Protein AF-A0A1E4HKI7-F1 (afdb_monomer)

pLDDT: mean 82.76, std 12.85, range [39.78, 93.31]

Secondary structure (DSSP, 8-state):
-HHHHHHHHHHHHHHHHHTTTTSHHHHHHHHHHHHHHH-HHHHHHHHHHHHHHHHTHHHHH----

Foldseek 3Di:
DPPVVVVVLLVVLVVCVVVVCPDPVSLVVQLVVCCVVPNNVVSVVSSVSNVVCVVVVCVVVDDDD

Structure (mmCIF, N/CA/C/O backbone):
data_AF-A0A1E4HKI7-F1
#
_entry.id   AF-A0A1E4HKI7-F1
#
loop_
_atom_site.group_PDB
_atom_site.id
_atom_site.type_symbol
_atom_site.label_atom_id
_atom_site.label_alt_id
_atom_site.label_comp_id
_atom_site.label_asym_id
_atom_site.label_entity_id
_atom_site.label_seq_id
_atom_site.pdbx_PDB_ins_code
_atom_site.Cartn_x
_atom_site.Cartn_y
_atom_site.Cartn_z
_atom_site.occupancy
_atom_site.B_iso_or_equiv
_atom_site.auth_seq_id
_atom_site.auth_comp_id
_atom_site.auth_asym_id
_atom_site.auth_atom_id
_atom_site.pdbx_PDB_model_num
ATOM 1 N N . MET A 1 1 ? 9.081 19.921 -5.226 1.00 48.28 1 MET A N 1
ATOM 2 C CA . MET A 1 1 ? 8.986 19.088 -4.004 1.00 48.28 1 MET A CA 1
ATOM 3 C C . MET A 1 1 ? 8.110 17.831 -4.149 1.00 48.28 1 MET A C 1
ATOM 5 O O . MET A 1 1 ? 8.093 17.050 -3.218 1.00 48.28 1 MET A O 1
ATOM 9 N N . LEU A 1 2 ? 7.490 17.543 -5.306 1.00 54.69 2 LEU A N 1
ATOM 10 C CA . LEU A 1 2 ? 6.598 16.376 -5.493 1.00 54.69 2 LEU A CA 1
ATOM 11 C C . LEU A 1 2 ? 7.315 15.025 -5.719 1.00 54.69 2 LEU A C 1
ATOM 13 O O . LEU A 1 2 ? 6.767 13.969 -5.429 1.00 54.69 2 LEU A O 1
ATOM 17 N N . ALA A 1 3 ? 8.561 15.031 -6.207 1.00 57.16 3 ALA A N 1
ATOM 18 C CA . ALA A 1 3 ? 9.270 13.799 -6.577 1.00 57.16 3 ALA A CA 1
ATOM 19 C C . ALA A 1 3 ? 9.656 12.905 -5.378 1.00 57.16 3 ALA A C 1
ATOM 21 O O . ALA A 1 3 ? 9.754 11.686 -5.520 1.00 57.16 3 ALA A O 1
ATOM 22 N N . GLN A 1 4 ? 9.859 13.489 -4.189 1.00 61.06 4 GLN A N 1
ATOM 23 C CA . GLN A 1 4 ? 10.225 12.725 -2.989 1.00 61.06 4 GLN A CA 1
ATOM 24 C C . GLN A 1 4 ? 9.044 11.926 -2.436 1.00 61.06 4 GLN A C 1
ATOM 26 O O . GLN A 1 4 ? 9.216 10.787 -1.998 1.00 61.06 4 GLN A O 1
ATOM 31 N N . GLU A 1 5 ? 7.844 12.498 -2.487 1.00 61.22 5 GLU A N 1
ATOM 32 C CA . GLU A 1 5 ? 6.628 11.856 -1.993 1.00 61.22 5 GLU A CA 1
ATOM 33 C C . GLU A 1 5 ? 6.244 10.672 -2.882 1.00 61.22 5 GLU A C 1
ATOM 35 O O . GLU A 1 5 ? 5.962 9.587 -2.373 1.00 61.22 5 GLU A O 1
ATOM 40 N N . THR A 1 6 ? 6.349 10.817 -4.206 1.00 67.12 6 THR A N 1
ATOM 41 C CA . THR A 1 6 ? 6.116 9.712 -5.148 1.00 67.12 6 THR A CA 1
ATOM 42 C C . THR A 1 6 ? 7.133 8.584 -4.967 1.00 67.12 6 THR A C 1
ATOM 44 O O . THR A 1 6 ? 6.778 7.406 -5.008 1.00 67.12 6 THR A O 1
ATOM 47 N N . HIS A 1 7 ? 8.406 8.912 -4.718 1.00 71.19 7 HIS A N 1
ATOM 48 C CA . HIS A 1 7 ? 9.432 7.896 -4.472 1.00 71.19 7 HIS A CA 1
ATOM 49 C C . HIS A 1 7 ? 9.197 7.143 -3.149 1.00 71.19 7 HIS A C 1
ATOM 51 O O . HIS A 1 7 ? 9.351 5.921 -3.091 1.00 71.19 7 HIS A O 1
ATOM 57 N N . ARG A 1 8 ? 8.747 7.844 -2.099 1.00 77.19 8 ARG A N 1
ATOM 58 C CA . ARG A 1 8 ? 8.380 7.240 -0.807 1.00 77.19 8 ARG A CA 1
ATOM 59 C C . ARG A 1 8 ? 7.209 6.266 -0.940 1.00 77.19 8 ARG A C 1
ATOM 61 O O . ARG A 1 8 ? 7.307 5.162 -0.409 1.00 77.19 8 ARG A O 1
ATOM 68 N N . HIS A 1 9 ? 6.163 6.622 -1.690 1.00 79.94 9 HIS A N 1
ATOM 69 C CA . HIS A 1 9 ? 5.015 5.738 -1.927 1.00 79.94 9 HIS A CA 1
ATOM 70 C C . HIS A 1 9 ? 5.406 4.463 -2.683 1.00 79.94 9 HIS A C 1
ATOM 72 O O . HIS A 1 9 ? 4.995 3.371 -2.296 1.00 79.94 9 HIS A O 1
ATOM 78 N N . GLN A 1 10 ? 6.268 4.568 -3.700 1.00 82.81 10 GLN A N 1
ATOM 79 C CA . GLN A 1 10 ? 6.758 3.398 -4.436 1.00 82.81 10 GLN A CA 1
ATOM 80 C C . GLN A 1 10 ? 7.591 2.452 -3.559 1.00 82.81 10 GLN A C 1
ATOM 82 O O . GLN A 1 10 ? 7.406 1.233 -3.608 1.00 82.81 10 GLN A O 1
ATOM 87 N N . CYS A 1 11 ? 8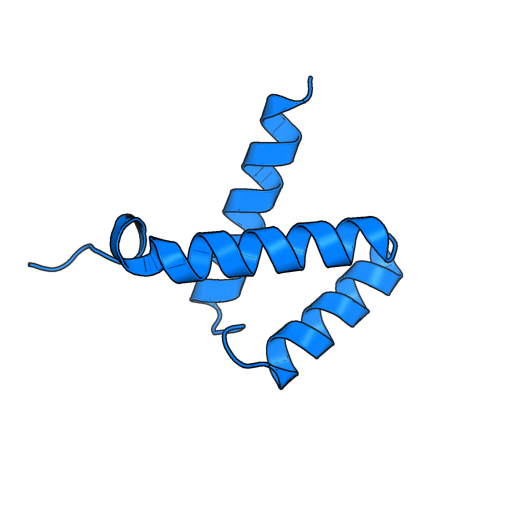.491 2.991 -2.732 1.00 86.50 11 CYS A N 1
ATOM 88 C CA . CYS A 1 11 ? 9.274 2.191 -1.788 1.00 86.50 11 CYS A CA 1
ATOM 89 C C . CYS A 1 11 ? 8.392 1.530 -0.721 1.00 86.50 11 CYS A C 1
ATOM 91 O O . CYS A 1 11 ? 8.576 0.349 -0.421 1.00 86.50 11 CYS A O 1
ATOM 93 N N . GLU A 1 12 ? 7.414 2.262 -0.182 1.00 87.56 12 GLU A N 1
ATOM 94 C CA . GLU A 1 12 ? 6.459 1.744 0.799 1.00 87.56 12 GLU A CA 1
ATOM 95 C C . GLU A 1 12 ? 5.623 0.606 0.187 1.00 87.56 12 GLU A C 1
ATOM 97 O O . GLU A 1 12 ? 5.583 -0.493 0.743 1.00 87.56 12 GLU A O 1
ATOM 102 N N . ALA A 1 13 ? 5.080 0.802 -1.019 1.00 89.44 13 ALA A N 1
ATOM 103 C CA . ALA A 1 13 ? 4.339 -0.211 -1.764 1.00 89.44 13 ALA A CA 1
ATOM 104 C C . ALA A 1 13 ? 5.163 -1.486 -2.015 1.00 89.44 13 ALA A C 1
ATOM 106 O O . ALA A 1 13 ? 4.719 -2.588 -1.684 1.00 89.44 13 ALA A O 1
ATOM 107 N N . ARG A 1 14 ? 6.394 -1.362 -2.532 1.00 88.12 14 ARG A N 1
ATOM 108 C CA . ARG A 1 14 ? 7.299 -2.513 -2.726 1.00 88.12 14 ARG A CA 1
ATOM 109 C C . ARG A 1 14 ? 7.613 -3.219 -1.408 1.00 88.12 14 ARG A C 1
ATOM 111 O O . ARG A 1 14 ? 7.641 -4.449 -1.362 1.00 88.12 14 ARG A O 1
ATOM 118 N N . GLY A 1 15 ? 7.826 -2.457 -0.335 1.00 89.44 15 GLY A N 1
ATOM 119 C CA . GLY A 1 15 ? 8.090 -2.986 1.002 1.00 89.44 15 GLY A CA 1
ATOM 120 C C . GLY A 1 15 ? 6.920 -3.795 1.567 1.00 89.44 15 GLY A C 1
ATOM 121 O O . GLY A 1 15 ? 7.142 -4.832 2.194 1.00 89.44 15 GLY A O 1
ATOM 122 N N . TRP A 1 16 ? 5.681 -3.365 1.326 1.00 90.06 16 TRP A N 1
ATOM 123 C CA . TRP A 1 16 ? 4.483 -4.120 1.701 1.00 90.06 16 TRP A CA 1
ATOM 124 C C . TRP A 1 16 ? 4.305 -5.382 0.852 1.00 90.06 16 TRP A C 1
ATOM 126 O O . TRP A 1 16 ? 4.056 -6.459 1.396 1.00 90.06 16 TRP A O 1
ATOM 136 N N . LEU A 1 17 ? 4.522 -5.293 -0.462 1.00 87.94 17 LEU A N 1
ATOM 137 C CA . LEU A 1 17 ? 4.443 -6.454 -1.354 1.00 87.94 17 LEU A CA 1
ATOM 138 C C . LEU A 1 17 ? 5.480 -7.530 -0.995 1.00 87.94 17 LEU A C 1
ATOM 140 O O . LEU A 1 17 ? 5.129 -8.707 -0.937 1.00 87.94 17 LEU A O 1
ATOM 144 N N . ARG A 1 18 ? 6.725 -7.149 -0.667 1.00 86.50 18 ARG A N 1
ATOM 145 C CA . ARG A 1 18 ? 7.757 -8.092 -0.181 1.00 86.50 18 ARG A CA 1
ATOM 146 C C . ARG A 1 18 ? 7.396 -8.744 1.152 1.00 86.50 18 ARG A C 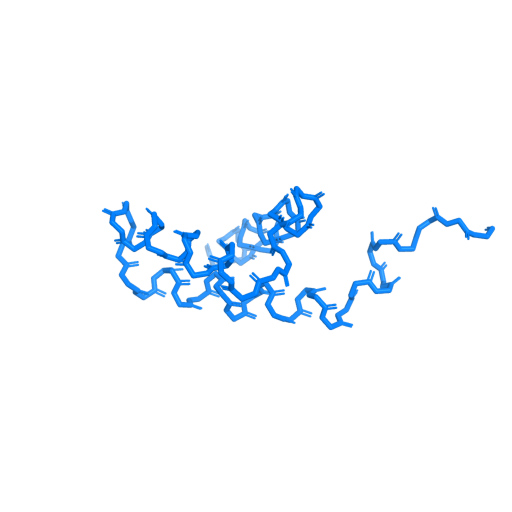1
ATOM 148 O O . ARG A 1 18 ? 7.738 -9.899 1.367 1.00 86.50 18 ARG 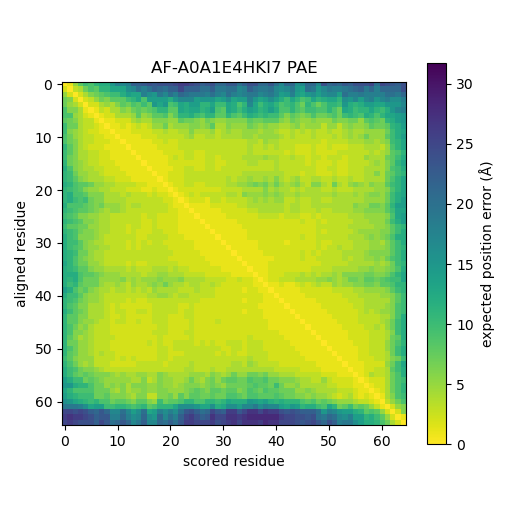A O 1
ATOM 155 N N . ARG A 1 19 ? 6.684 -8.032 2.031 1.00 87.31 19 ARG A N 1
ATOM 156 C CA . ARG A 1 19 ? 6.166 -8.572 3.300 1.00 87.31 19 ARG A CA 1
ATOM 157 C C . ARG A 1 19 ? 4.965 -9.513 3.122 1.00 87.31 19 ARG A C 1
ATOM 159 O O . ARG A 1 19 ? 4.473 -10.063 4.101 1.00 87.31 19 ARG A O 1
ATOM 166 N N . GLY A 1 20 ? 4.488 -9.715 1.892 1.00 87.62 20 GLY A N 1
ATOM 167 C CA . GLY A 1 20 ? 3.385 -10.628 1.595 1.00 87.62 20 GLY A CA 1
ATOM 168 C C . GLY A 1 20 ? 1.996 -9.995 1.708 1.00 87.62 20 GLY A C 1
ATOM 169 O O . GLY A 1 20 ? 1.005 -10.725 1.791 1.00 87.62 20 GLY A O 1
ATOM 170 N N . TYR A 1 21 ? 1.895 -8.660 1.685 1.00 89.12 21 TYR A N 1
ATOM 171 C CA . TYR A 1 21 ? 0.622 -7.938 1.550 1.00 89.12 21 TYR A CA 1
ATOM 172 C C . TYR A 1 21 ? 0.158 -7.946 0.088 1.00 89.12 21 TYR A C 1
ATOM 174 O O . TYR A 1 21 ? 0.087 -6.917 -0.576 1.00 89.12 21 TYR A O 1
ATOM 182 N N . THR A 1 22 ? -0.104 -9.143 -0.435 1.00 86.31 22 THR A N 1
ATOM 183 C CA . THR A 1 22 ? -0.416 -9.3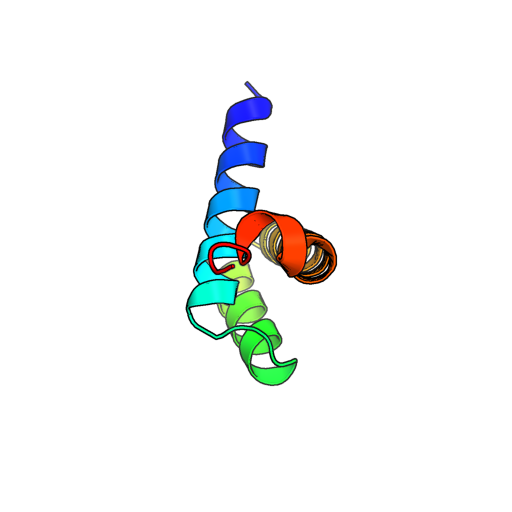89 -1.853 1.00 86.31 22 THR A CA 1
ATOM 184 C C . THR A 1 22 ? -1.838 -9.903 -2.062 1.00 86.31 22 THR A C 1
ATOM 186 O O . THR A 1 22 ? -2.355 -9.884 -3.177 1.00 86.31 22 THR A O 1
ATOM 189 N N . THR A 1 23 ? -2.497 -10.352 -0.992 1.00 87.94 23 THR A N 1
ATOM 190 C CA . THR A 1 23 ? -3.869 -10.858 -1.031 1.00 87.94 23 THR A CA 1
ATOM 191 C C . THR A 1 23 ? -4.869 -9.755 -0.698 1.00 87.94 23 THR A C 1
ATOM 193 O O . THR A 1 23 ? -4.594 -8.865 0.107 1.00 87.94 23 THR A O 1
ATOM 196 N N . ARG A 1 24 ? -6.071 -9.839 -1.283 1.00 85.44 24 ARG A N 1
ATOM 197 C CA . ARG A 1 24 ? -7.182 -8.904 -1.021 1.00 85.44 24 ARG A CA 1
ATOM 198 C C . ARG A 1 24 ? -7.433 -8.634 0.475 1.00 85.44 24 ARG A C 1
ATOM 200 O O . ARG A 1 24 ? -7.511 -7.456 0.812 1.00 85.44 24 ARG A O 1
ATOM 207 N N . PRO A 1 25 ? -7.521 -9.640 1.374 1.00 88.81 25 PRO A N 1
ATOM 208 C CA . PRO A 1 25 ? -7.757 -9.377 2.796 1.00 88.81 25 PRO A CA 1
ATOM 209 C C . PRO A 1 25 ? -6.604 -8.617 3.464 1.00 88.81 25 PRO A C 1
ATOM 211 O O . PRO A 1 25 ? -6.853 -7.660 4.189 1.00 88.81 25 PRO A O 1
ATOM 214 N N . LYS A 1 26 ? -5.346 -8.967 3.166 1.00 90.06 26 LYS A N 1
ATOM 215 C CA . LYS A 1 26 ? -4.176 -8.279 3.737 1.00 90.06 26 LYS A CA 1
ATOM 216 C C . 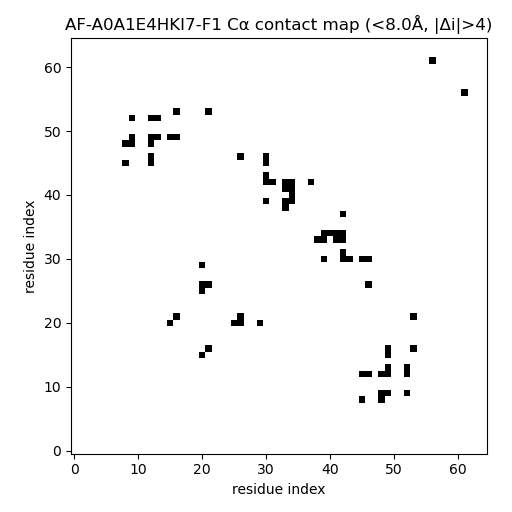LYS A 1 26 ? -4.056 -6.841 3.242 1.00 90.06 26 LYS A C 1
ATOM 218 O O . LYS A 1 26 ? -3.736 -5.943 4.011 1.00 90.06 26 LYS A O 1
ATOM 223 N N . VAL A 1 27 ? -4.327 -6.609 1.957 1.00 89.38 27 VAL A N 1
ATOM 224 C CA . VAL A 1 27 ? -4.328 -5.254 1.387 1.00 89.38 27 VAL A CA 1
ATOM 225 C C . VAL A 1 27 ? -5.470 -4.422 1.975 1.00 89.38 27 VAL A C 1
ATOM 227 O O . VAL A 1 27 ? -5.262 -3.254 2.274 1.00 89.38 27 VAL A O 1
ATOM 230 N N . ALA A 1 28 ? -6.652 -5.005 2.195 1.00 89.38 28 ALA A N 1
ATOM 231 C CA . ALA A 1 28 ? -7.769 -4.304 2.830 1.00 89.38 28 ALA A CA 1
ATOM 232 C C . ALA A 1 28 ? -7.459 -3.899 4.281 1.00 89.38 28 ALA A C 1
ATOM 234 O O . ALA A 1 28 ? -7.770 -2.778 4.679 1.00 89.38 28 ALA A O 1
ATOM 235 N N . GLU A 1 29 ? -6.811 -4.776 5.052 1.00 92.56 29 GLU A N 1
ATOM 236 C CA . GLU A 1 29 ? -6.326 -4.455 6.399 1.00 92.56 29 GLU A CA 1
ATOM 237 C C . GLU A 1 29 ? -5.295 -3.320 6.368 1.00 92.56 29 GLU A C 1
ATOM 239 O O . GLU A 1 29 ? -5.436 -2.336 7.091 1.00 92.56 29 GLU A O 1
ATOM 244 N N . LEU A 1 30 ? -4.313 -3.396 5.466 1.00 90.94 30 LEU A N 1
ATOM 245 C CA . LEU A 1 30 ? -3.309 -2.347 5.300 1.00 90.94 30 LEU A CA 1
ATOM 246 C C . LEU A 1 30 ? -3.943 -0.994 4.944 1.00 90.94 30 LEU A C 1
ATOM 248 O O . LEU A 1 30 ? -3.587 0.024 5.529 1.00 90.94 30 LEU A O 1
ATOM 252 N N . VAL A 1 31 ? -4.903 -0.979 4.015 1.00 91.50 31 VAL A N 1
ATOM 253 C CA . VAL A 1 31 ? -5.628 0.239 3.625 1.00 91.50 31 VAL A CA 1
ATOM 254 C C . VAL A 1 31 ? -6.369 0.837 4.816 1.00 91.50 31 VAL A C 1
ATOM 256 O O . VAL A 1 31 ? -6.308 2.047 4.997 1.00 91.50 31 VAL A O 1
ATOM 259 N N . ARG A 1 32 ? -7.011 0.020 5.660 1.00 93.00 32 ARG A N 1
ATOM 260 C CA . ARG A 1 32 ? -7.669 0.501 6.885 1.00 93.00 32 ARG A CA 1
ATOM 261 C C . ARG A 1 32 ? -6.678 1.160 7.842 1.00 93.00 32 ARG A C 1
ATOM 263 O O . ARG A 1 32 ? -6.877 2.311 8.211 1.00 93.00 32 ARG A O 1
ATOM 270 N N . VAL A 1 33 ? -5.566 0.488 8.141 1.00 92.06 33 VAL A N 1
ATOM 271 C CA . VAL A 1 33 ? -4.529 1.012 9.048 1.00 92.06 33 VAL A CA 1
ATOM 272 C C . VAL A 1 33 ? -3.933 2.327 8.536 1.00 92.06 33 VAL A C 1
ATOM 274 O O . VAL A 1 33 ? -3.659 3.244 9.312 1.00 92.06 33 VAL A O 1
ATOM 277 N N . ILE A 1 34 ? -3.713 2.439 7.224 1.00 90.62 34 ILE A N 1
ATOM 278 C CA . ILE A 1 34 ? -3.192 3.667 6.614 1.00 90.62 34 ILE A CA 1
ATOM 279 C C . ILE A 1 34 ? -4.265 4.760 6.598 1.00 90.62 34 ILE A C 1
ATOM 281 O O . ILE A 1 34 ? -3.933 5.913 6.867 1.00 90.62 34 ILE A O 1
ATOM 285 N N . ALA A 1 35 ? -5.533 4.413 6.356 1.00 93.31 35 ALA A N 1
ATOM 286 C CA . ALA A 1 35 ? -6.642 5.362 6.369 1.00 93.31 35 ALA A CA 1
ATOM 287 C C . ALA A 1 35 ? -6.833 5.990 7.755 1.00 93.31 35 ALA A C 1
ATOM 289 O O . ALA A 1 35 ? -6.994 7.202 7.853 1.00 93.31 35 ALA A O 1
ATOM 290 N N . GLU A 1 36 ? -6.715 5.197 8.822 1.00 92.94 36 GLU A N 1
ATOM 291 C CA . GLU A 1 36 ? -6.781 5.687 10.205 1.00 92.94 36 GLU A CA 1
ATOM 292 C C . GLU A 1 36 ? -5.610 6.616 10.564 1.00 92.94 36 GLU A C 1
ATOM 294 O O . GLU A 1 36 ? -5.771 7.546 11.349 1.00 92.94 36 GLU A O 1
ATOM 299 N N . LYS A 1 37 ? -4.420 6.392 9.988 1.00 90.00 37 LYS A N 1
ATOM 300 C CA . LYS A 1 37 ? -3.209 7.173 10.305 1.00 90.00 37 LYS A CA 1
ATOM 301 C C . LYS A 1 37 ? -3.011 8.416 9.439 1.00 90.00 37 LYS A C 1
ATOM 303 O O . LYS A 1 37 ? -2.430 9.389 9.910 1.00 90.00 37 LYS A O 1
ATOM 308 N N . ARG A 1 38 ? -3.363 8.341 8.155 1.00 87.31 38 ARG A N 1
ATOM 309 C CA . ARG A 1 38 ? -3.002 9.333 7.123 1.00 87.31 38 ARG A CA 1
ATOM 310 C C . ARG A 1 38 ? -4.198 9.787 6.277 1.00 87.31 38 ARG A C 1
ATOM 312 O O . ARG A 1 38 ? -4.018 10.617 5.394 1.00 87.31 38 ARG A O 1
ATOM 319 N N . GLY A 1 39 ? -5.395 9.261 6.537 1.00 92.56 39 GLY A N 1
ATOM 320 C CA . GLY A 1 39 ? -6.609 9.562 5.783 1.00 92.56 39 GLY A CA 1
ATOM 321 C C . GLY A 1 39 ? -6.871 8.595 4.626 1.00 92.56 39 GLY A C 1
ATOM 322 O O . GLY A 1 39 ? -5.970 7.935 4.097 1.00 92.56 39 GLY A O 1
ATOM 323 N N . GLN A 1 40 ? -8.141 8.513 4.227 1.00 89.38 40 GLN A N 1
ATOM 324 C CA . GLN A 1 40 ? -8.617 7.575 3.208 1.00 89.38 40 GLN A CA 1
ATOM 325 C C . GLN A 1 40 ? -7.983 7.824 1.830 1.00 89.38 40 GLN A C 1
ATOM 327 O O . GLN A 1 40 ? -7.698 6.865 1.116 1.00 89.38 40 GLN A O 1
ATOM 332 N N . GLU A 1 41 ? -7.712 9.084 1.479 1.00 89.19 41 GLU A N 1
ATOM 333 C CA . GLU A 1 41 ? -7.076 9.465 0.210 1.00 89.19 41 GLU A CA 1
ATOM 334 C C . GLU A 1 41 ? -5.646 8.922 0.100 1.00 89.19 41 GLU A C 1
ATOM 336 O O . GLU A 1 41 ? -5.284 8.308 -0.904 1.00 89.19 41 GLU A O 1
ATOM 341 N N . ALA A 1 42 ? -4.849 9.058 1.166 1.00 87.12 42 ALA A N 1
ATOM 342 C CA . ALA A 1 42 ? -3.491 8.518 1.218 1.00 87.12 42 ALA A CA 1
ATOM 343 C C . ALA A 1 42 ? -3.484 6.981 1.153 1.00 87.12 42 ALA A C 1
ATOM 345 O O . ALA A 1 42 ? -2.617 6.376 0.518 1.00 87.12 42 ALA A O 1
ATOM 346 N N . ALA A 1 43 ? -4.469 6.336 1.784 1.00 91.00 43 ALA A N 1
ATOM 347 C CA . ALA A 1 43 ? -4.615 4.887 1.740 1.00 91.00 43 ALA A CA 1
ATOM 348 C C . ALA A 1 43 ? -5.004 4.376 0.344 1.00 91.00 43 ALA A C 1
ATOM 350 O O . ALA A 1 43 ? -4.483 3.351 -0.105 1.00 91.00 43 ALA A O 1
ATOM 351 N N . ASP A 1 44 ? -5.888 5.090 -0.356 1.00 90.44 44 ASP A N 1
ATOM 352 C CA . ASP A 1 44 ? -6.287 4.748 -1.722 1.00 90.44 44 ASP A CA 1
ATOM 353 C C . ASP A 1 44 ? -5.120 4.922 -2.706 1.00 90.44 44 ASP A C 1
ATOM 355 O O . ASP A 1 44 ? -4.832 4.012 -3.488 1.00 90.44 44 ASP A O 1
ATOM 359 N N . ALA A 1 45 ? -4.366 6.021 -2.575 1.00 90.06 45 ALA A N 1
ATOM 360 C CA . ALA A 1 45 ? -3.159 6.270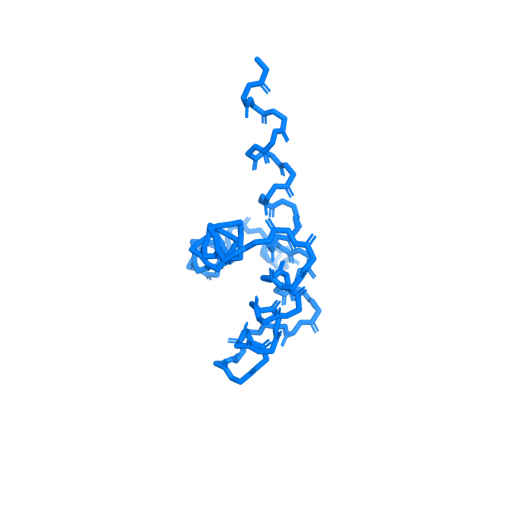 -3.359 1.00 90.06 45 ALA A CA 1
ATOM 361 C C . ALA A 1 45 ? -2.105 5.163 -3.172 1.00 90.06 45 ALA A C 1
ATOM 363 O O . ALA A 1 45 ? -1.562 4.647 -4.152 1.00 90.06 45 ALA A O 1
ATOM 364 N N . LEU A 1 46 ? -1.856 4.730 -1.928 1.00 89.06 46 LEU A N 1
ATOM 365 C CA . LEU A 1 46 ? -0.931 3.627 -1.651 1.00 89.06 46 LEU A CA 1
ATOM 366 C C . LEU A 1 46 ? -1.432 2.299 -2.237 1.00 89.06 46 LEU A C 1
ATOM 368 O O . LEU A 1 46 ? -0.636 1.518 -2.758 1.00 89.06 46 LEU A O 1
ATOM 372 N N . ARG A 1 47 ? -2.743 2.035 -2.185 1.00 90.81 47 ARG A N 1
ATOM 373 C CA . ARG A 1 47 ? -3.347 0.831 -2.773 1.00 90.81 47 ARG A CA 1
ATOM 374 C C . ARG A 1 47 ? -3.177 0.800 -4.291 1.00 90.81 47 ARG A C 1
ATOM 376 O O . ARG A 1 47 ? -2.832 -0.254 -4.833 1.00 90.81 47 ARG A O 1
ATOM 383 N N . ASP A 1 48 ? -3.429 1.917 -4.974 1.00 91.44 48 ASP A N 1
ATOM 384 C CA . ASP A 1 48 ? -3.226 2.016 -6.423 1.00 91.44 48 ASP A CA 1
ATOM 385 C C . ASP A 1 48 ? -1.751 1.792 -6.782 1.00 91.44 48 ASP A C 1
ATOM 387 O O . ASP A 1 48 ? -1.438 0.965 -7.642 1.00 91.44 48 ASP A O 1
ATOM 391 N N . GLU A 1 49 ? -0.833 2.417 -6.041 1.00 90.56 49 GLU A N 1
ATOM 392 C CA . GLU A 1 49 ? 0.606 2.228 -6.228 1.00 90.56 49 GLU A CA 1
ATOM 393 C C . GLU A 1 49 ? 1.025 0.767 -5.995 1.00 90.56 49 GLU A C 1
ATOM 395 O O . GLU A 1 49 ? 1.702 0.172 -6.832 1.00 90.56 49 GLU A O 1
ATOM 400 N N . MET A 1 50 ? 0.557 0.120 -4.923 1.00 89.75 50 MET A N 1
ATOM 401 C CA . MET A 1 50 ? 0.784 -1.313 -4.694 1.00 89.75 50 MET A CA 1
ATOM 402 C C . MET A 1 50 ? 0.300 -2.165 -5.866 1.00 89.75 50 MET A C 1
ATOM 404 O O . MET A 1 50 ? 0.989 -3.104 -6.269 1.00 89.75 50 MET A O 1
ATOM 408 N N . ARG A 1 51 ? -0.850 -1.837 -6.459 1.00 89.69 51 ARG A N 1
ATOM 409 C CA . ARG A 1 51 ? -1.368 -2.551 -7.631 1.00 89.69 51 ARG A CA 1
ATOM 410 C C . ARG A 1 51 ? -0.485 -2.342 -8.865 1.00 89.69 51 ARG A C 1
ATOM 412 O O . ARG A 1 51 ? -0.249 -3.303 -9.604 1.00 89.69 51 ARG A O 1
ATOM 419 N N . ARG A 1 52 ? 0.037 -1.132 -9.087 1.00 89.94 52 ARG A N 1
ATOM 420 C CA . ARG A 1 52 ? 1.000 -0.842 -10.168 1.00 89.94 52 ARG A CA 1
ATOM 421 C C . ARG A 1 52 ? 2.306 -1.608 -9.970 1.00 89.94 52 ARG A C 1
ATOM 423 O O . 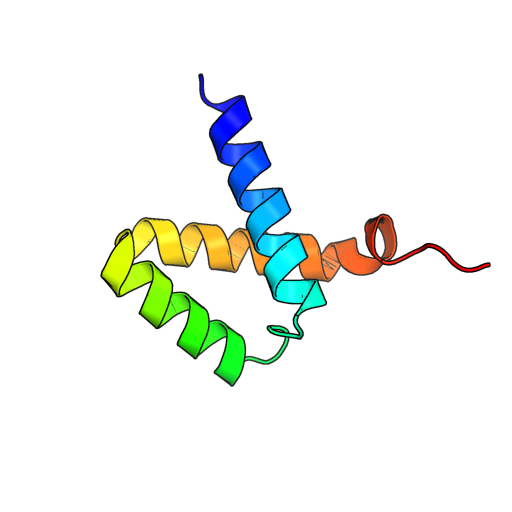ARG A 1 52 ? 2.750 -2.305 -10.883 1.00 89.94 52 ARG A O 1
ATOM 430 N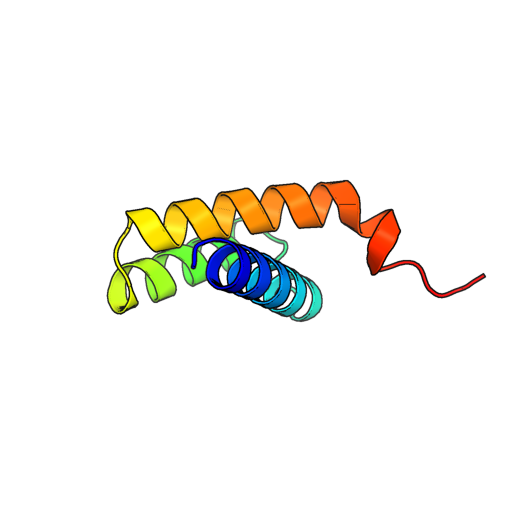 N . GLN A 1 53 ? 2.875 -1.554 -8.766 1.00 88.69 53 GLN A N 1
ATOM 431 C CA . GLN A 1 53 ? 4.105 -2.272 -8.425 1.00 88.69 53 GLN A CA 1
ATOM 432 C C . GLN A 1 53 ? 3.924 -3.791 -8.517 1.00 88.69 53 GLN A C 1
ATOM 434 O O . GLN A 1 53 ? 4.840 -4.481 -8.952 1.00 88.69 53 GLN A O 1
ATOM 439 N N . TRP A 1 54 ? 2.747 -4.324 -8.176 1.00 87.81 54 TRP A N 1
ATOM 440 C CA . TRP A 1 54 ? 2.438 -5.748 -8.320 1.00 87.81 54 TRP A CA 1
ATOM 441 C C . TRP A 1 54 ? 2.404 -6.209 -9.779 1.00 87.81 54 TRP A C 1
ATOM 443 O O . TRP A 1 54 ? 2.921 -7.283 -10.083 1.00 87.81 54 TRP A O 1
ATOM 453 N N . ASN A 1 55 ? 1.844 -5.404 -10.689 1.00 88.50 55 ASN A N 1
ATOM 454 C CA . ASN A 1 55 ? 1.879 -5.703 -12.126 1.00 88.50 55 ASN A CA 1
ATOM 455 C C . ASN A 1 55 ? 3.313 -5.692 -12.666 1.00 88.50 55 ASN A C 1
ATOM 457 O O . ASN A 1 55 ? 3.696 -6.575 -13.425 1.00 88.50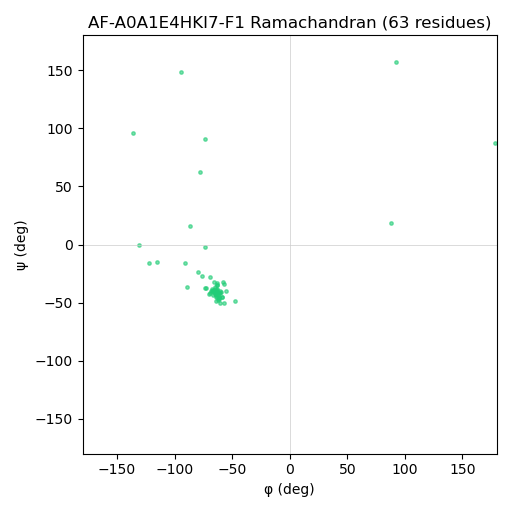 55 ASN A O 1
ATOM 461 N N . ARG A 1 56 ? 4.133 -4.740 -12.208 1.00 87.62 56 ARG A N 1
ATOM 462 C CA . ARG A 1 56 ? 5.553 -4.618 -12.572 1.00 87.62 56 ARG A CA 1
ATOM 463 C C . ARG A 1 56 ? 6.486 -5.443 -11.687 1.00 87.62 56 ARG A C 1
ATOM 465 O O . ARG A 1 56 ? 7.693 -5.219 -11.687 1.00 87.62 56 ARG A O 1
ATOM 472 N N . ARG A 1 57 ? 5.960 -6.410 -10.921 1.00 83.88 57 ARG A N 1
ATOM 473 C CA . ARG A 1 57 ? 6.777 -7.197 -9.984 1.00 83.88 57 ARG A CA 1
ATOM 474 C C . ARG A 1 57 ? 7.921 -7.928 -10.676 1.00 83.88 57 ARG A C 1
ATOM 476 O O . ARG A 1 57 ? 8.981 -8.037 -10.086 1.00 83.88 57 ARG A O 1
ATOM 483 N N . GLY A 1 58 ? 7.755 -8.356 -11.927 1.00 81.00 58 GLY A N 1
ATOM 484 C CA . GLY A 1 58 ? 8.840 -8.978 -12.693 1.00 81.00 58 GLY A CA 1
ATOM 485 C C . GLY A 1 58 ? 10.087 -8.094 -12.818 1.00 81.00 58 GLY A C 1
ATOM 486 O O . GLY A 1 58 ? 11.196 -8.609 -12.754 1.00 81.00 58 GLY A O 1
ATOM 487 N N . GLU A 1 59 ? 9.919 -6.770 -12.895 1.00 82.44 59 GLU A N 1
ATOM 488 C CA . GLU A 1 59 ? 11.019 -5.819 -13.101 1.00 82.44 59 GLU A CA 1
ATOM 489 C C . GLU A 1 59 ? 11.869 -5.582 -11.842 1.00 82.44 59 GLU A C 1
ATOM 491 O O . GLU A 1 59 ? 13.041 -5.238 -11.947 1.00 82.44 59 GLU A O 1
ATOM 496 N N . TRP A 1 60 ? 11.301 -5.748 -10.640 1.00 79.19 60 TRP A N 1
ATOM 497 C CA . TRP A 1 60 ? 11.996 -5.443 -9.375 1.00 79.19 60 TRP A CA 1
ATOM 498 C C . TRP A 1 60 ? 12.099 -6.621 -8.400 1.00 79.19 60 TRP A C 1
ATOM 500 O O . TRP A 1 60 ? 12.868 -6.558 -7.439 1.00 79.19 60 TRP A O 1
ATOM 510 N N . LEU A 1 61 ? 11.310 -7.674 -8.608 1.00 74.50 61 LEU A N 1
ATOM 511 C CA . LEU A 1 61 ? 11.381 -8.955 -7.895 1.00 74.50 61 LEU A CA 1
ATOM 512 C C . LEU A 1 61 ? 12.312 -9.927 -8.647 1.00 74.50 61 LEU A C 1
ATOM 514 O O . LEU A 1 61 ? 12.794 -10.894 -8.065 1.00 74.50 61 LEU A O 1
ATOM 518 N N . GLY A 1 62 ? 12.627 -9.626 -9.913 1.00 61.69 62 GLY A N 1
ATOM 519 C CA . GLY A 1 62 ? 13.639 -10.303 -10.713 1.00 61.69 62 GLY A CA 1
ATOM 520 C C . GLY A 1 62 ? 15.068 -9.945 -10.299 1.00 61.69 62 GLY A C 1
ATOM 521 O O . GLY A 1 62 ? 15.680 -9.040 -10.856 1.00 61.69 62 GLY A O 1
ATOM 522 N N . ARG A 1 63 ? 15.635 -10.732 -9.381 1.00 56.44 63 ARG A N 1
ATOM 523 C CA . ARG A 1 63 ? 17.029 -11.176 -9.503 1.00 56.44 63 ARG A CA 1
ATOM 524 C C . ARG A 1 63 ? 17.092 -12.658 -9.157 1.00 56.44 63 ARG A C 1
ATOM 526 O O . ARG A 1 63 ? 17.120 -12.985 -7.979 1.00 56.44 63 ARG A O 1
ATOM 533 N N . SER A 1 64 ? 17.045 -13.490 -10.199 1.00 44.72 64 SER A N 1
ATOM 534 C CA . SER A 1 64 ? 17.658 -14.824 -10.310 1.00 44.72 64 SER A CA 1
ATOM 535 C C . SER A 1 64 ? 17.311 -15.426 -11.678 1.00 44.72 64 SER A C 1
ATOM 537 O O . SER A 1 64 ? 16.310 -16.125 -11.823 1.00 44.72 64 SER A O 1
ATOM 539 N N . ALA A 1 65 ? 18.138 -15.126 -12.675 1.00 39.78 65 ALA A N 1
ATOM 540 C CA . ALA A 1 65 ? 18.755 -16.154 -13.505 1.00 39.78 65 ALA A CA 1
ATOM 541 C C . ALA A 1 65 ? 20.254 -15.837 -13.507 1.00 39.78 65 ALA A C 1
ATOM 543 O O . ALA A 1 65 ? 20.577 -14.632 -13.640 1.00 39.78 65 ALA A O 1
#

Sequence (65 aa):
MLAQETHRHQCEARGWLRRGYTTRPKVAELVRVIAEKRGQEAADALRDEMRRQWNRRGEWLGRSA

Nearest PDB structures (foldseek):
  5wuj-assembly1_B  TM=5.929E-01  e=5.315E+00  Helicobacter pylori 26695

Mean predicted aligned error: 5.81 Å

Solvent-accessible surface area (backbone atoms only — not comparable to full-atom values): 3721 Å² total; per-residue (Å²): 128,66,70,61,59,57,52,49,46,54,52,51,26,51,55,40,45,75,73,62,46,73,45,71,70,50,39,50,52,50,33,49,58,36,22,78,74,64,33,60,67,54,19,50,54,44,52,53,46,32,53,53,50,58,74,48,32,70,77,76,71,60,84,83,132

Radius of gyration: 12.19 Å; Cα contacts (8 Å, |Δi|>4): 39; chains: 1; bounding box: 27×35×24 Å